Protein AF-A0A1G6YV07-F1 (afdb_monomer_lite)

Sequence (119 aa):
MFDTPRDAALDGPSPPLTIQAGATQRDLAQACLDNALALIESVLNDREGENTPAGERAAVRVCVTSAHVLLGAARQLMAEPLYLLAPKERGQRLKALVEEAKTAGRAAYRAALMLTGHE

Radius of gyration: 27.01 Å; chains: 1; bounding box: 41×43×101 Å

Secondary structure (DSSP, 8-state):
-----------PPPPP--------HHHHHHHHHHHHHHHHHHHHHHHTSS---HHHHHHHHHHHHHHHHHHHHHHHHTTS-TTSS-HHHHHHHHHHHHHHHHHHHHHHHHHHHHHHT--

pLDDT: mean 72.03, std 14.56, range [37.38, 90.81]

Structure (mmCIF, N/CA/C/O backbone):
data_AF-A0A1G6YV07-F1
#
_entry.id   AF-A0A1G6YV07-F1
#
loop_
_atom_site.group_PDB
_atom_site.id
_atom_site.type_symbol
_atom_site.label_atom_id
_atom_site.label_alt_id
_atom_site.label_comp_id
_atom_site.label_asym_id
_atom_site.label_entity_id
_atom_site.label_seq_id
_atom_site.pdbx_PDB_ins_code
_atom_site.Cartn_x
_atom_site.Cartn_y
_atom_site.Cartn_z
_atom_site.occupancy
_atom_site.B_iso_or_equiv
_atom_site.auth_seq_id
_atom_site.auth_comp_id
_atom_site.auth_asym_id
_atom_site.auth_atom_id
_atom_site.pdbx_PDB_model_num
ATOM 1 N N . MET A 1 1 ? 12.272 31.301 81.455 1.00 37.47 1 MET A N 1
ATOM 2 C CA . MET A 1 1 ? 13.677 31.513 81.065 1.00 37.47 1 MET A CA 1
ATOM 3 C C . MET A 1 1 ? 13.901 30.694 79.800 1.00 37.47 1 MET A C 1
ATOM 5 O O . MET A 1 1 ? 13.994 29.486 79.938 1.00 37.47 1 MET A O 1
ATOM 9 N N . PHE A 1 2 ? 13.894 31.380 78.640 1.00 37.88 2 PHE A N 1
ATOM 10 C CA . PHE A 1 2 ? 14.285 30.947 77.275 1.00 37.88 2 PHE A CA 1
ATOM 11 C C . PHE A 1 2 ? 13.497 29.795 76.627 1.00 37.88 2 PHE A C 1
ATOM 13 O O . PHE A 1 2 ? 13.025 28.907 77.319 1.00 37.88 2 PHE A O 1
ATOM 20 N N . ASP A 1 3 ? 13.360 29.654 75.311 1.00 37.38 3 ASP A N 1
ATOM 21 C CA . ASP A 1 3 ? 13.321 30.506 74.109 1.00 37.38 3 ASP A CA 1
ATOM 22 C C . ASP A 1 3 ? 12.863 29.531 72.990 1.00 37.38 3 ASP A C 1
ATOM 24 O O . ASP A 1 3 ? 12.988 28.313 73.137 1.00 37.38 3 ASP A O 1
ATOM 28 N N . THR A 1 4 ? 12.283 30.035 71.907 1.00 41.44 4 THR A N 1
ATOM 29 C CA . THR A 1 4 ? 11.805 29.269 70.728 1.00 41.44 4 THR A CA 1
ATOM 30 C C . THR A 1 4 ? 12.977 28.849 69.786 1.00 41.44 4 THR A C 1
ATOM 32 O O . THR A 1 4 ? 14.129 28.903 70.200 1.00 41.44 4 THR A O 1
ATOM 35 N N . PRO A 1 5 ? 12.773 28.526 68.488 1.00 63.62 5 PRO A N 1
ATOM 36 C CA . PRO A 1 5 ? 12.419 27.237 67.858 1.00 63.62 5 PRO A CA 1
ATOM 37 C C . PRO A 1 5 ? 13.473 26.767 66.799 1.00 63.62 5 PRO A C 1
ATOM 39 O O . PRO A 1 5 ? 14.357 27.542 66.455 1.00 63.62 5 PRO A O 1
ATOM 42 N N . ARG A 1 6 ? 13.372 25.537 66.247 1.00 37.81 6 ARG A N 1
ATOM 43 C CA . ARG A 1 6 ? 13.983 25.007 64.975 1.00 37.81 6 ARG A CA 1
ATOM 44 C C . ARG A 1 6 ? 13.979 23.471 65.027 1.00 37.81 6 ARG A C 1
ATOM 46 O O . ARG A 1 6 ? 14.151 22.938 66.112 1.00 37.81 6 ARG A O 1
ATOM 53 N N . ASP A 1 7 ? 13.811 22.647 63.999 1.00 42.38 7 ASP A N 1
ATOM 54 C CA . ASP A 1 7 ? 13.732 22.700 62.532 1.00 42.38 7 ASP A CA 1
ATOM 55 C C . ASP A 1 7 ? 12.863 21.460 62.172 1.00 42.38 7 ASP A C 1
ATOM 57 O O . ASP A 1 7 ? 12.969 20.425 62.826 1.00 42.38 7 ASP A O 1
ATOM 61 N N . ALA A 1 8 ? 11.807 21.556 61.365 1.00 46.47 8 ALA A N 1
ATOM 62 C CA . ALA A 1 8 ? 11.825 21.445 59.904 1.00 46.47 8 ALA A CA 1
ATOM 63 C C . ALA A 1 8 ? 12.430 20.129 59.356 1.00 46.47 8 ALA A C 1
ATOM 65 O O . ALA A 1 8 ? 13.567 19.786 59.660 1.00 46.47 8 ALA A O 1
ATOM 66 N N . ALA A 1 9 ? 11.674 19.512 58.432 1.00 44.03 9 ALA A N 1
ATOM 67 C CA . ALA A 1 9 ? 12.018 18.391 57.540 1.00 44.03 9 ALA A CA 1
ATOM 68 C C . ALA A 1 9 ? 11.767 16.986 58.148 1.00 44.03 9 ALA A C 1
ATOM 70 O O . ALA A 1 9 ? 12.282 16.656 59.203 1.00 44.03 9 ALA A O 1
ATOM 71 N N . LEU A 1 10 ? 10.978 16.076 57.566 1.00 48.56 10 LEU A N 1
ATOM 72 C CA . LEU A 1 10 ? 10.698 15.805 56.155 1.00 48.56 10 LEU A CA 1
ATOM 73 C C . LEU A 1 10 ? 9.300 15.158 56.018 1.00 48.56 10 LEU A C 1
ATOM 75 O O . LEU A 1 10 ? 9.177 13.941 56.108 1.00 48.56 10 LEU A O 1
ATOM 79 N N . ASP A 1 11 ? 8.259 15.952 55.767 1.00 48.47 11 ASP A N 1
ATOM 80 C CA . ASP A 1 11 ? 7.063 15.456 55.071 1.00 48.47 11 ASP A CA 1
ATOM 81 C C . ASP A 1 11 ? 7.230 15.876 53.610 1.00 48.47 11 ASP A C 1
ATOM 83 O O . ASP A 1 11 ? 6.854 16.968 53.184 1.00 48.47 11 ASP A O 1
ATOM 87 N N . GLY A 1 12 ? 8.012 15.078 52.885 1.00 47.75 12 GLY A N 1
ATOM 88 C CA . GLY A 1 12 ? 8.240 15.285 51.465 1.00 47.75 12 GLY A CA 1
ATOM 89 C C . GLY A 1 12 ? 7.105 14.624 50.689 1.00 47.75 12 GLY A C 1
ATOM 90 O O . GLY A 1 12 ? 6.921 13.415 50.852 1.00 47.75 12 GLY A O 1
ATOM 91 N N . PRO A 1 13 ? 6.368 15.342 49.821 1.00 51.38 13 PRO A N 1
ATOM 92 C CA . PRO A 1 13 ? 5.483 14.683 48.877 1.00 51.38 13 PRO A CA 1
ATOM 93 C C . PRO A 1 13 ? 6.340 13.746 48.029 1.00 51.38 13 PRO A C 1
ATOM 95 O O . PRO A 1 13 ? 7.314 14.174 47.404 1.00 51.38 13 PRO A O 1
ATOM 98 N N . SER A 1 14 ? 6.001 12.454 48.039 1.00 56.72 14 SER A N 1
ATOM 99 C CA . SER A 1 14 ? 6.567 11.508 47.083 1.00 56.72 14 SER A CA 1
ATOM 100 C C . SER A 1 14 ? 6.436 12.130 45.692 1.00 56.72 14 SER A C 1
ATOM 102 O O . SER A 1 14 ? 5.339 12.587 45.350 1.00 56.72 14 SER A O 1
ATOM 104 N N . PRO A 1 15 ? 7.521 12.224 44.905 1.00 53.56 15 PRO A N 1
ATOM 105 C CA . PRO A 1 15 ? 7.414 12.801 43.580 1.00 53.56 15 PRO A CA 1
ATOM 106 C C . PRO A 1 15 ? 6.376 11.988 42.802 1.00 53.56 15 PRO A C 1
ATOM 108 O O . PRO A 1 15 ? 6.376 10.754 42.911 1.00 53.56 15 PRO A O 1
ATOM 111 N N . PRO A 1 16 ? 5.485 12.628 42.022 1.00 47.66 16 PRO A N 1
ATOM 112 C CA . PRO A 1 16 ? 4.726 11.875 41.049 1.00 47.66 16 PRO A CA 1
ATOM 113 C C . PRO A 1 16 ? 5.761 11.143 40.202 1.00 47.66 16 PRO A C 1
ATOM 115 O O . PRO A 1 16 ? 6.723 11.747 39.720 1.00 47.66 16 PRO A O 1
ATOM 118 N N . LEU A 1 17 ? 5.594 9.829 40.072 1.00 41.88 17 LEU A N 1
ATOM 119 C CA . LEU A 1 17 ? 6.214 9.079 38.998 1.00 41.88 17 LEU A CA 1
ATOM 120 C C . LEU A 1 17 ? 5.706 9.731 37.716 1.00 41.88 17 LEU A C 1
ATOM 122 O O . LEU A 1 17 ? 4.660 9.368 37.182 1.00 41.88 17 LEU A O 1
ATOM 126 N N . THR A 1 18 ? 6.425 10.751 37.255 1.00 45.44 18 THR A N 1
ATOM 127 C CA . THR A 1 18 ? 6.403 11.182 35.876 1.00 45.44 18 THR A CA 1
ATOM 128 C C . THR A 1 18 ? 6.866 9.950 35.130 1.00 45.44 18 THR A C 1
ATOM 130 O O . THR A 1 18 ? 8.063 9.702 34.992 1.00 45.44 18 THR A O 1
ATOM 133 N N . ILE A 1 19 ? 5.902 9.125 34.723 1.00 46.06 19 ILE A N 1
ATOM 134 C CA . ILE A 1 19 ? 6.080 8.196 33.626 1.00 46.06 19 ILE A CA 1
ATOM 135 C C . ILE A 1 19 ? 6.442 9.120 32.476 1.00 46.06 19 ILE A C 1
ATOM 137 O O . ILE A 1 19 ? 5.576 9.724 31.845 1.00 46.06 19 ILE A O 1
ATOM 141 N N . GLN A 1 20 ? 7.746 9.341 32.301 1.00 44.66 20 GLN A N 1
ATOM 142 C CA . GLN A 1 20 ? 8.263 9.902 31.078 1.00 44.66 20 GLN A CA 1
ATOM 143 C C . GLN A 1 20 ? 7.644 9.043 29.993 1.00 44.66 20 GLN A C 1
ATOM 145 O O . GLN A 1 20 ? 7.816 7.823 29.989 1.00 44.66 20 GLN A O 1
ATOM 150 N N . ALA A 1 21 ? 6.829 9.696 29.171 1.00 50.19 21 ALA A N 1
ATOM 151 C CA . ALA A 1 21 ? 6.226 9.138 27.987 1.00 50.19 21 ALA A CA 1
ATOM 152 C C . ALA A 1 21 ? 7.368 8.689 27.072 1.00 50.19 21 ALA A C 1
ATOM 154 O O . ALA A 1 21 ? 7.815 9.416 26.189 1.00 50.19 21 ALA A O 1
ATOM 155 N N . GLY A 1 22 ? 7.895 7.495 27.343 1.00 50.62 22 GLY A N 1
ATOM 156 C CA . GLY A 1 22 ? 8.609 6.720 26.357 1.00 50.62 22 GLY A CA 1
ATOM 157 C C . GLY A 1 22 ? 7.629 6.562 25.215 1.00 50.62 22 GLY A C 1
ATOM 158 O O . GLY A 1 22 ? 6.496 6.137 25.456 1.00 50.62 22 GLY A O 1
ATOM 159 N N . ALA A 1 23 ? 8.039 7.015 24.029 1.00 54.28 23 ALA A N 1
ATOM 160 C CA . ALA A 1 23 ? 7.264 6.923 22.804 1.00 54.28 23 ALA A CA 1
ATOM 161 C C . ALA A 1 23 ? 6.475 5.615 22.822 1.00 54.28 23 ALA A C 1
ATOM 163 O O . ALA A 1 23 ? 7.057 4.532 22.966 1.00 54.28 23 ALA A O 1
ATOM 164 N N . THR A 1 24 ? 5.147 5.717 22.788 1.00 70.06 24 THR A N 1
ATOM 165 C CA . THR A 1 24 ? 4.328 4.515 22.822 1.00 70.06 24 THR A CA 1
ATOM 166 C C . THR A 1 24 ? 4.724 3.660 21.619 1.00 70.06 24 THR A C 1
ATOM 168 O O . THR A 1 24 ? 5.191 4.170 20.599 1.00 70.06 24 THR A O 1
ATOM 171 N N . GLN A 1 25 ? 4.556 2.341 21.691 1.00 66.56 25 GLN A N 1
ATOM 172 C CA . GLN A 1 25 ? 4.856 1.460 20.552 1.00 66.56 25 GLN A CA 1
ATOM 173 C C . GLN A 1 25 ? 4.153 1.922 19.254 1.00 66.56 25 GLN A C 1
ATOM 175 O O . GLN A 1 25 ? 4.648 1.691 18.153 1.00 66.56 25 GLN A O 1
ATOM 180 N N . ARG A 1 26 ? 3.029 2.633 19.401 1.00 66.25 26 ARG A N 1
ATOM 181 C CA . ARG A 1 26 ? 2.280 3.320 18.346 1.00 66.25 26 ARG A CA 1
ATOM 182 C C . ARG A 1 26 ? 3.045 4.516 17.765 1.00 66.25 26 ARG A C 1
ATOM 184 O O . ARG A 1 26 ? 3.119 4.621 16.550 1.00 66.25 26 ARG A O 1
ATOM 191 N N . ASP A 1 27 ? 3.659 5.355 18.596 1.00 70.44 27 ASP A N 1
ATOM 192 C CA . ASP A 1 27 ? 4.466 6.505 18.157 1.00 70.44 27 ASP A CA 1
ATOM 193 C C . ASP A 1 27 ? 5.734 6.061 17.416 1.00 70.44 27 ASP A C 1
ATOM 195 O O . ASP A 1 27 ? 6.086 6.623 16.381 1.00 70.44 27 ASP A O 1
ATOM 199 N N . LEU A 1 28 ? 6.386 4.998 17.899 1.00 74.50 28 LEU A N 1
ATOM 200 C CA . LEU A 1 28 ? 7.529 4.385 17.216 1.00 74.50 28 LEU A CA 1
ATOM 201 C C . LEU A 1 28 ? 7.126 3.790 15.862 1.00 74.50 28 LEU A C 1
ATOM 203 O O . LEU A 1 28 ? 7.825 3.995 14.870 1.00 74.50 28 LEU A O 1
ATOM 207 N N . ALA A 1 29 ? 5.993 3.085 15.802 1.00 71.44 29 ALA A N 1
ATOM 208 C CA . ALA A 1 29 ? 5.474 2.550 14.547 1.00 71.44 29 ALA A CA 1
ATOM 209 C C . ALA A 1 29 ? 5.121 3.674 13.560 1.00 71.44 29 ALA A C 1
ATOM 211 O O . ALA A 1 29 ? 5.463 3.579 12.383 1.00 71.44 29 ALA A O 1
ATOM 212 N N . GLN A 1 30 ? 4.517 4.761 14.043 1.00 71.38 30 GLN A N 1
ATOM 213 C CA . GLN A 1 30 ? 4.190 5.936 13.240 1.00 71.38 30 GLN A CA 1
ATOM 214 C C . GLN A 1 30 ? 5.449 6.585 12.648 1.00 71.38 30 GLN A C 1
ATOM 216 O O . GLN A 1 30 ? 5.515 6.802 11.442 1.00 71.38 30 GLN A O 1
ATOM 221 N N . ALA A 1 31 ? 6.477 6.815 13.468 1.00 76.94 31 ALA A N 1
ATOM 222 C CA . ALA A 1 31 ? 7.744 7.388 13.017 1.00 76.94 31 ALA A CA 1
ATOM 223 C C . ALA A 1 31 ? 8.461 6.487 11.997 1.00 76.94 31 ALA A C 1
ATOM 225 O O . ALA A 1 31 ? 9.070 6.971 11.045 1.00 76.94 31 ALA A O 1
ATOM 226 N N . CYS A 1 32 ? 8.370 5.164 12.168 1.00 75.25 32 CYS A N 1
ATOM 227 C CA . CYS A 1 32 ? 8.927 4.205 11.218 1.00 75.25 32 CYS A CA 1
ATOM 228 C C . CYS A 1 32 ? 8.204 4.264 9.862 1.00 75.25 32 CYS A C 1
ATOM 230 O O . CYS A 1 32 ? 8.856 4.237 8.819 1.00 75.25 32 CYS A O 1
ATOM 232 N N . LEU A 1 33 ? 6.872 4.405 9.872 1.00 76.00 33 LEU A N 1
ATOM 233 C CA . LEU A 1 33 ? 6.078 4.606 8.659 1.00 76.00 33 LEU A CA 1
ATOM 234 C C . LEU A 1 33 ? 6.429 5.925 7.965 1.00 76.00 33 LEU A C 1
ATOM 236 O O . LEU A 1 33 ? 6.652 5.922 6.759 1.00 76.00 33 LEU A O 1
ATOM 240 N N . ASP A 1 34 ? 6.518 7.029 8.707 1.00 75.75 34 ASP A N 1
ATOM 241 C CA . ASP A 1 34 ? 6.835 8.342 8.136 1.00 75.75 34 ASP A CA 1
ATOM 242 C C . ASP A 1 34 ? 8.249 8.361 7.520 1.00 75.75 34 ASP A C 1
ATOM 244 O O . ASP A 1 34 ? 8.437 8.862 6.411 1.00 75.75 34 ASP A O 1
ATOM 248 N N . ASN A 1 35 ? 9.231 7.714 8.161 1.00 80.44 35 ASN A N 1
ATOM 249 C CA . ASN A 1 35 ? 10.567 7.530 7.583 1.00 80.44 35 ASN A CA 1
ATOM 250 C C . ASN A 1 35 ? 10.546 6.656 6.324 1.00 80.44 35 ASN A C 1
ATOM 252 O O . ASN A 1 35 ? 11.225 6.968 5.347 1.00 80.44 35 ASN A O 1
ATOM 256 N N . ALA A 1 36 ? 9.772 5.567 6.325 1.00 73.56 36 ALA A N 1
ATOM 257 C CA . ALA A 1 36 ? 9.635 4.712 5.150 1.00 73.56 36 ALA A CA 1
ATOM 258 C C . ALA A 1 36 ? 9.028 5.479 3.965 1.00 73.56 36 ALA A C 1
ATOM 260 O O . ALA A 1 36 ? 9.478 5.300 2.836 1.00 73.56 36 ALA A O 1
ATOM 261 N N . LEU A 1 37 ? 8.060 6.363 4.224 1.00 71.00 37 LEU A N 1
ATOM 262 C CA . LEU A 1 37 ? 7.472 7.242 3.213 1.00 71.00 37 LEU A CA 1
ATOM 263 C C . LEU A 1 37 ? 8.483 8.246 2.655 1.00 71.00 37 LEU A C 1
ATOM 265 O O . LEU A 1 37 ? 8.611 8.356 1.438 1.00 71.00 37 LEU A O 1
ATOM 269 N N . ALA A 1 38 ? 9.251 8.908 3.519 1.00 76.81 38 ALA A N 1
ATOM 270 C CA . ALA A 1 38 ? 10.279 9.854 3.087 1.00 76.81 38 ALA A CA 1
ATOM 271 C C . ALA A 1 38 ? 11.376 9.181 2.238 1.00 76.81 38 ALA A C 1
ATOM 273 O O . ALA A 1 38 ? 11.815 9.726 1.226 1.00 76.81 38 ALA A O 1
ATOM 274 N N . LEU A 1 39 ? 11.793 7.963 2.606 1.00 80.06 39 LEU A N 1
ATOM 275 C CA . LEU A 1 39 ? 12.751 7.178 1.819 1.00 80.06 39 LEU A CA 1
ATOM 276 C C . LEU A 1 39 ? 12.183 6.788 0.451 1.00 80.06 39 LEU A C 1
ATOM 278 O O . LEU A 1 39 ? 12.883 6.858 -0.555 1.00 80.06 39 LEU A O 1
ATOM 282 N N . ILE A 1 40 ? 10.909 6.403 0.413 1.00 71.44 40 ILE A N 1
ATOM 283 C CA . ILE A 1 40 ? 10.170 6.108 -0.816 1.00 71.44 40 ILE A CA 1
ATOM 284 C C . ILE A 1 40 ? 10.179 7.322 -1.758 1.00 71.44 40 ILE A C 1
ATOM 286 O O . ILE A 1 40 ? 10.481 7.169 -2.942 1.00 71.44 40 ILE A O 1
ATOM 290 N N . GLU A 1 41 ? 9.897 8.520 -1.247 1.00 72.50 41 GLU A N 1
ATOM 291 C CA . GLU A 1 41 ? 9.920 9.762 -2.029 1.00 72.50 41 GLU A CA 1
ATOM 292 C C . GLU A 1 41 ? 11.329 10.110 -2.528 1.00 72.50 41 GLU A C 1
ATOM 294 O O . GLU A 1 41 ? 11.492 10.499 -3.685 1.00 72.50 41 GLU A O 1
ATOM 299 N N . SER A 1 42 ? 12.361 9.892 -1.705 1.00 79.31 42 SER A N 1
ATOM 300 C CA . SER A 1 42 ? 13.761 10.056 -2.122 1.00 79.31 42 SER A CA 1
ATOM 301 C C . SER A 1 42 ? 14.120 9.127 -3.281 1.00 79.31 42 SER A C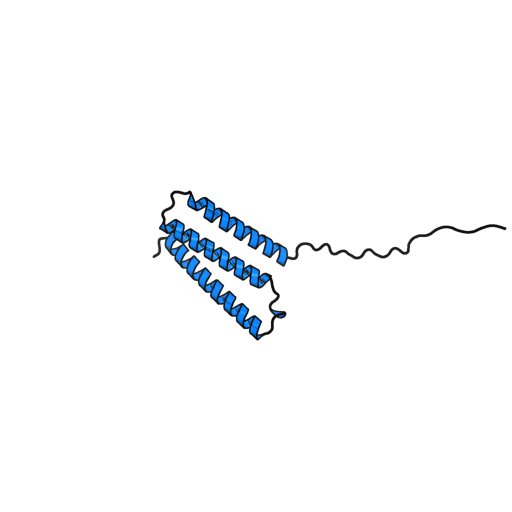 1
ATOM 303 O O . SER A 1 42 ? 14.667 9.577 -4.281 1.00 79.31 42 SER A O 1
ATOM 305 N N . VAL A 1 43 ? 13.755 7.842 -3.194 1.00 71.81 43 VAL A N 1
ATOM 306 C CA . VAL A 1 43 ? 14.030 6.853 -4.251 1.00 71.81 43 VAL A CA 1
ATOM 307 C C . VAL A 1 43 ? 13.314 7.203 -5.557 1.00 71.81 43 VAL A C 1
ATOM 309 O O . VAL A 1 43 ? 13.855 6.949 -6.636 1.00 71.81 43 VAL A O 1
ATOM 312 N N . LEU A 1 44 ? 12.110 7.780 -5.486 1.00 67.75 44 LEU A N 1
ATOM 313 C CA . LEU A 1 44 ? 11.414 8.279 -6.675 1.00 67.75 44 LEU A CA 1
ATOM 314 C C . LEU A 1 44 ? 12.184 9.419 -7.340 1.00 67.75 44 LEU A C 1
ATOM 316 O O . LEU A 1 44 ? 12.346 9.391 -8.558 1.00 67.75 44 LEU A O 1
ATOM 320 N N . ASN A 1 45 ? 12.671 10.375 -6.551 1.00 72.12 45 ASN A N 1
ATOM 321 C CA . ASN A 1 45 ? 13.405 11.530 -7.061 1.00 72.12 45 ASN A CA 1
ATOM 322 C C . ASN A 1 45 ? 14.785 11.137 -7.618 1.00 72.12 45 ASN A C 1
ATOM 324 O O . ASN A 1 45 ? 15.180 11.627 -8.673 1.00 72.12 45 ASN A O 1
ATOM 328 N N . ASP A 1 46 ? 15.492 10.206 -6.971 1.00 71.06 46 ASP A N 1
ATOM 329 C CA . ASP A 1 46 ? 16.822 9.759 -7.407 1.00 71.06 46 ASP A CA 1
ATOM 330 C C . ASP A 1 46 ? 16.763 8.979 -8.733 1.00 71.06 46 ASP A C 1
ATOM 332 O O . ASP A 1 46 ? 17.607 9.152 -9.616 1.00 71.06 46 ASP A O 1
ATOM 336 N N . ARG A 1 47 ? 15.728 8.149 -8.925 1.00 64.25 47 ARG A N 1
ATOM 337 C CA . ARG A 1 47 ? 15.571 7.316 -10.132 1.00 64.25 47 ARG A CA 1
ATOM 338 C C . ARG A 1 47 ? 15.045 8.062 -11.357 1.00 64.25 47 ARG A C 1
ATOM 340 O O . ARG A 1 47 ? 15.064 7.504 -12.456 1.00 64.25 47 ARG A O 1
ATOM 347 N N . GLU A 1 48 ? 14.605 9.312 -11.220 1.00 59.78 48 GLU A N 1
ATOM 348 C CA . GLU A 1 48 ? 14.262 10.147 -12.377 1.00 59.78 48 GLU A CA 1
ATOM 349 C C . GLU A 1 48 ? 15.506 10.536 -13.203 1.00 59.78 48 GLU A C 1
ATOM 351 O O . GLU A 1 48 ? 15.377 10.751 -14.412 1.00 59.78 48 GLU A O 1
ATOM 356 N N . GLY A 1 49 ? 16.708 10.513 -12.605 1.00 58.31 49 GLY A N 1
ATOM 357 C CA . GLY A 1 49 ? 17.982 10.835 -13.264 1.00 58.31 49 GLY A CA 1
ATOM 358 C C . GLY A 1 49 ? 18.727 9.661 -13.915 1.00 58.31 49 GLY A C 1
ATOM 359 O O . GLY A 1 49 ? 19.672 9.883 -14.672 1.00 58.31 49 GLY A O 1
ATOM 360 N N . GLU A 1 50 ? 18.324 8.417 -13.651 1.00 59.19 50 GLU A N 1
ATOM 361 C CA . GLU A 1 50 ? 19.034 7.220 -14.118 1.00 59.19 50 GLU A CA 1
ATOM 362 C C . GLU A 1 50 ? 18.480 6.736 -15.474 1.00 59.19 50 GLU A C 1
ATOM 364 O O . GLU A 1 50 ? 17.278 6.831 -15.742 1.00 59.19 50 GLU A O 1
ATOM 369 N N . ASN A 1 51 ? 19.348 6.209 -16.347 1.00 63.22 51 ASN A N 1
ATOM 370 C CA . ASN A 1 51 ? 19.071 5.799 -17.739 1.00 63.22 51 ASN A CA 1
ATOM 371 C C . ASN A 1 51 ? 18.186 4.528 -17.853 1.00 63.22 51 ASN A C 1
ATOM 373 O O . ASN A 1 51 ? 18.392 3.662 -18.699 1.00 63.22 51 ASN A O 1
ATOM 377 N N . THR A 1 52 ? 17.203 4.398 -16.970 1.00 65.19 52 THR A N 1
ATOM 378 C CA . THR A 1 52 ? 16.310 3.248 -16.834 1.00 65.19 52 THR A CA 1
ATOM 379 C C . THR A 1 52 ? 15.255 3.262 -17.950 1.00 65.19 52 THR A C 1
ATOM 381 O O . THR A 1 52 ? 14.701 4.334 -18.240 1.00 65.19 52 THR A O 1
ATOM 384 N N . PRO A 1 53 ? 14.904 2.121 -18.569 1.00 75.44 53 PRO A N 1
ATOM 385 C CA . PRO A 1 53 ? 13.824 2.053 -19.553 1.00 75.44 53 PRO A CA 1
ATOM 386 C C . PRO A 1 53 ? 12.529 2.681 -19.019 1.00 75.44 53 PRO A C 1
ATOM 388 O O . PRO A 1 53 ? 12.188 2.532 -17.844 1.00 75.44 53 PRO A O 1
ATOM 391 N N . ALA A 1 54 ? 11.783 3.393 -19.870 1.00 73.19 54 ALA A N 1
ATOM 392 C CA . ALA A 1 54 ? 10.574 4.112 -19.448 1.00 73.19 54 ALA A CA 1
ATOM 393 C C . ALA A 1 54 ? 9.522 3.190 -18.791 1.00 73.19 54 ALA A C 1
ATOM 395 O O . ALA A 1 54 ? 8.851 3.604 -17.848 1.00 73.19 54 ALA A O 1
ATOM 396 N N . GLY A 1 55 ? 9.422 1.933 -19.246 1.00 71.62 55 GLY A N 1
ATOM 397 C CA . GLY A 1 55 ? 8.528 0.919 -18.673 1.00 71.62 55 GLY A CA 1
ATOM 398 C C . GLY A 1 55 ? 8.922 0.488 -17.258 1.00 71.62 55 GLY A C 1
ATOM 399 O O . GLY A 1 55 ? 8.077 0.463 -16.367 1.00 71.62 55 GLY A O 1
ATOM 400 N N . GLU A 1 56 ? 10.210 0.241 -17.018 1.00 74.56 56 GLU A N 1
ATOM 401 C CA . GLU A 1 56 ? 10.725 -0.090 -15.684 1.00 74.56 56 GLU A CA 1
ATOM 402 C C . GLU A 1 56 ? 10.566 1.085 -14.715 1.00 74.56 56 GLU A C 1
ATOM 404 O O . GLU A 1 56 ? 10.122 0.900 -13.584 1.00 74.56 56 GLU A O 1
ATOM 409 N N . ARG A 1 57 ? 10.833 2.318 -15.170 1.00 73.62 57 ARG A N 1
ATOM 410 C CA . ARG A 1 57 ? 10.592 3.533 -14.372 1.00 73.62 57 ARG A CA 1
ATOM 411 C C . ARG A 1 57 ? 9.125 3.674 -13.975 1.00 73.62 57 ARG A C 1
ATOM 413 O O . ARG A 1 57 ? 8.830 3.954 -12.814 1.00 73.62 57 ARG A O 1
ATOM 420 N N . ALA A 1 58 ? 8.207 3.452 -14.915 1.00 78.06 58 ALA A N 1
ATOM 421 C CA . ALA A 1 58 ? 6.775 3.496 -14.645 1.00 78.06 58 ALA A CA 1
ATOM 422 C C . ALA A 1 58 ? 6.356 2.415 -13.637 1.00 78.06 58 ALA A C 1
ATOM 424 O O . ALA A 1 58 ? 5.624 2.708 -12.692 1.00 78.06 58 ALA A O 1
ATOM 425 N N . ALA A 1 59 ? 6.862 1.191 -13.787 1.00 79.00 59 ALA A N 1
ATOM 426 C CA . ALA A 1 59 ? 6.565 0.098 -12.874 1.00 79.00 59 ALA A CA 1
ATOM 427 C C . ALA A 1 59 ? 7.131 0.346 -11.464 1.00 79.00 59 ALA A C 1
ATOM 429 O O . ALA A 1 59 ? 6.408 0.223 -10.478 1.00 79.00 59 ALA A O 1
ATOM 430 N N . VAL A 1 60 ? 8.380 0.808 -11.345 1.00 80.50 60 VAL A N 1
ATOM 431 C CA . VAL A 1 60 ? 8.949 1.240 -10.059 1.00 80.50 60 VAL A CA 1
ATOM 432 C C . VAL A 1 60 ? 8.074 2.319 -9.428 1.00 80.50 60 VAL A C 1
ATOM 434 O O . VAL A 1 60 ? 7.686 2.173 -8.270 1.00 80.50 60 VAL A O 1
ATOM 437 N N . ARG A 1 61 ? 7.694 3.359 -10.181 1.00 80.88 61 ARG A N 1
ATOM 438 C CA . ARG A 1 61 ? 6.835 4.434 -9.672 1.00 80.88 61 ARG A CA 1
ATOM 439 C C . ARG A 1 61 ? 5.511 3.886 -9.136 1.00 80.88 61 ARG A C 1
ATOM 441 O O . ARG A 1 61 ? 5.125 4.237 -8.028 1.00 80.88 61 ARG A O 1
ATOM 448 N N . VAL A 1 62 ? 4.860 2.972 -9.857 1.00 84.56 62 VAL A N 1
ATOM 449 C CA . VAL A 1 62 ? 3.611 2.332 -9.408 1.00 84.56 62 VAL A CA 1
ATOM 450 C C . VAL A 1 62 ? 3.815 1.486 -8.148 1.00 84.56 62 VAL A C 1
ATOM 452 O O . VAL A 1 62 ? 3.001 1.581 -7.227 1.00 84.56 62 VAL A O 1
ATOM 455 N N . CYS A 1 63 ? 4.884 0.688 -8.064 1.00 80.88 63 CYS A N 1
ATOM 456 C CA . CYS A 1 63 ? 5.220 -0.077 -6.859 1.00 80.88 63 CYS A CA 1
ATOM 457 C C . CYS A 1 63 ? 5.400 0.845 -5.650 1.00 80.88 63 CYS A C 1
ATOM 459 O O . CYS A 1 63 ? 4.846 0.589 -4.581 1.00 80.88 63 CYS A O 1
ATOM 461 N N . VAL A 1 64 ? 6.129 1.943 -5.834 1.00 80.69 64 VAL A N 1
ATOM 462 C CA . VAL A 1 64 ? 6.415 2.894 -4.765 1.00 80.69 64 VAL A CA 1
ATOM 463 C C . VAL A 1 64 ? 5.161 3.672 -4.343 1.00 80.69 64 VAL A C 1
ATOM 465 O O . VAL A 1 64 ? 4.872 3.76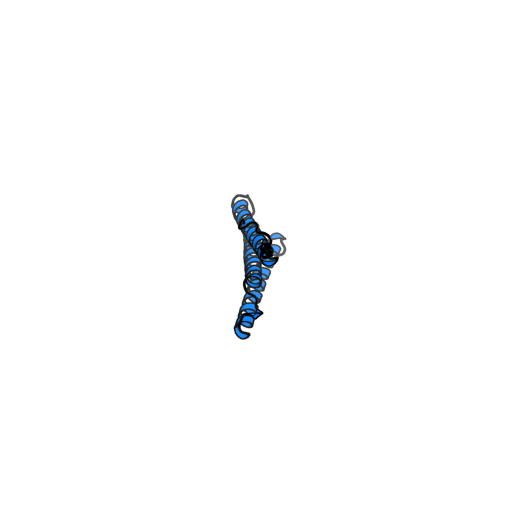1 -3.151 1.00 80.69 64 VAL A O 1
ATOM 468 N N . THR A 1 65 ? 4.346 4.154 -5.286 1.00 83.06 65 THR A N 1
ATOM 469 C CA . THR A 1 65 ? 3.047 4.778 -4.976 1.00 83.06 65 THR A CA 1
ATOM 470 C C . THR A 1 65 ? 2.120 3.808 -4.241 1.00 83.06 65 THR A C 1
ATOM 472 O O . THR A 1 65 ? 1.446 4.186 -3.287 1.00 83.06 65 THR A O 1
ATOM 475 N N . SER A 1 66 ? 2.110 2.536 -4.637 1.00 84.31 66 SER A N 1
ATOM 476 C CA . SER A 1 66 ? 1.304 1.512 -3.967 1.00 84.31 66 SER A CA 1
ATOM 477 C C . SER A 1 66 ? 1.778 1.258 -2.535 1.00 84.31 66 SER A C 1
ATOM 479 O O . SER A 1 66 ? 0.955 1.147 -1.626 1.00 84.31 66 SER A O 1
ATOM 481 N N . ALA A 1 67 ? 3.094 1.218 -2.309 1.00 82.62 67 ALA A N 1
ATOM 482 C CA . ALA A 1 67 ? 3.665 1.136 -0.969 1.00 82.62 67 ALA A CA 1
ATOM 483 C C . ALA A 1 67 ? 3.269 2.353 -0.118 1.00 82.62 67 ALA A C 1
ATOM 485 O O . ALA A 1 67 ? 2.859 2.179 1.028 1.00 82.62 67 ALA A O 1
ATOM 486 N N . HIS A 1 68 ? 3.292 3.563 -0.689 1.00 80.75 68 HIS A N 1
ATOM 487 C CA . HIS A 1 68 ? 2.849 4.774 0.002 1.00 80.75 68 HIS A CA 1
ATOM 488 C C . HIS A 1 68 ? 1.389 4.674 0.469 1.00 80.75 68 HIS A C 1
ATOM 490 O O . HIS A 1 68 ? 1.101 4.925 1.641 1.00 80.75 68 HIS A O 1
ATOM 496 N N . VAL A 1 69 ? 0.483 4.237 -0.409 1.00 83.50 69 VAL A N 1
ATOM 497 C CA . VAL A 1 69 ? -0.939 4.051 -0.075 1.00 83.50 69 VAL A CA 1
ATOM 498 C C . VAL A 1 69 ? -1.122 3.011 1.038 1.00 83.50 69 VAL A C 1
ATOM 500 O O . VAL A 1 69 ? -1.864 3.249 1.991 1.00 83.50 69 VAL A O 1
ATOM 503 N N . LEU A 1 70 ? -0.410 1.879 0.976 1.00 83.9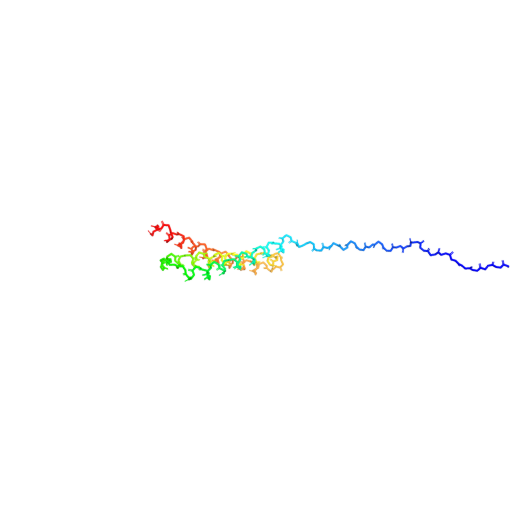4 70 LEU A N 1
ATOM 504 C CA . LEU A 1 70 ? -0.482 0.832 2.005 1.00 83.94 70 LEU A CA 1
ATOM 505 C C . LEU A 1 70 ? 0.029 1.310 3.369 1.00 83.94 70 LEU A C 1
ATOM 507 O O . LEU A 1 70 ? -0.592 1.027 4.395 1.00 83.94 70 LEU A O 1
ATOM 511 N N . LEU A 1 71 ? 1.134 2.057 3.388 1.00 81.12 71 LEU A N 1
ATOM 512 C CA . LEU A 1 71 ? 1.689 2.645 4.607 1.00 81.12 71 LEU A CA 1
ATOM 513 C C . LEU A 1 71 ? 0.748 3.718 5.182 1.00 81.12 71 LEU A C 1
ATOM 515 O O . LEU A 1 71 ? 0.554 3.774 6.395 1.00 81.12 71 LEU A O 1
ATOM 519 N N . GLY A 1 72 ? 0.087 4.505 4.328 1.00 80.62 72 GLY A N 1
ATOM 520 C CA . GLY A 1 72 ? -0.961 5.448 4.731 1.00 80.62 72 GLY A CA 1
ATOM 521 C C . GLY A 1 72 ? -2.169 4.757 5.373 1.00 80.62 72 GLY A C 1
ATOM 522 O O . GLY A 1 72 ? -2.623 5.166 6.444 1.00 80.62 72 GLY A O 1
ATOM 523 N N . ALA A 1 73 ? -2.645 3.657 4.787 1.00 82.12 73 ALA A N 1
ATOM 524 C CA . ALA A 1 73 ? -3.712 2.840 5.366 1.00 82.12 73 ALA A CA 1
ATOM 525 C C . ALA A 1 73 ? -3.296 2.224 6.719 1.00 82.12 73 ALA A C 1
ATOM 527 O O . ALA A 1 73 ? -4.069 2.239 7.682 1.00 82.12 73 ALA A O 1
ATOM 528 N N . ALA A 1 74 ? -2.050 1.746 6.833 1.00 82.19 74 ALA A N 1
ATOM 529 C CA . ALA A 1 74 ? -1.489 1.252 8.091 1.00 82.19 74 ALA A CA 1
ATOM 530 C C . ALA A 1 74 ? -1.438 2.353 9.162 1.00 82.19 74 ALA A C 1
ATOM 532 O O . ALA A 1 74 ? -1.851 2.129 10.302 1.00 82.19 74 ALA A O 1
ATOM 533 N N . ARG A 1 75 ? -1.026 3.570 8.785 1.00 79.12 75 ARG A N 1
ATOM 534 C CA . ARG A 1 75 ? -1.045 4.750 9.656 1.00 79.12 75 ARG A CA 1
ATOM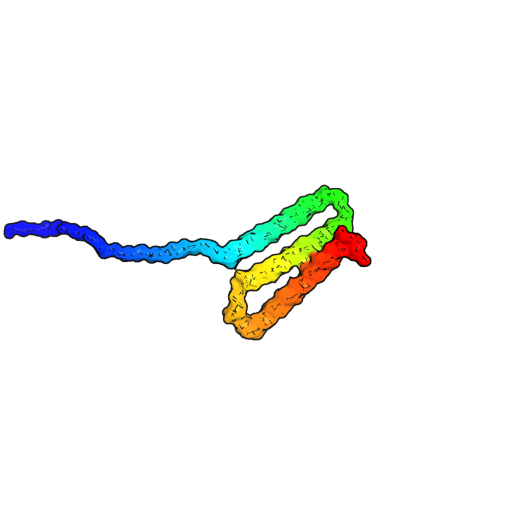 535 C C . ARG A 1 75 ? -2.458 5.065 10.141 1.00 79.12 75 ARG A C 1
ATOM 537 O O . ARG A 1 75 ? -2.658 5.324 11.320 1.00 79.12 75 ARG A O 1
ATOM 544 N N . GLN A 1 76 ? -3.466 5.000 9.271 1.00 79.75 76 GLN A N 1
ATOM 545 C CA . GLN A 1 76 ? -4.857 5.259 9.656 1.00 79.75 76 GLN A CA 1
ATOM 546 C C . GLN A 1 76 ? -5.425 4.207 10.617 1.00 79.75 76 GLN A C 1
ATOM 548 O O . GLN A 1 76 ? -6.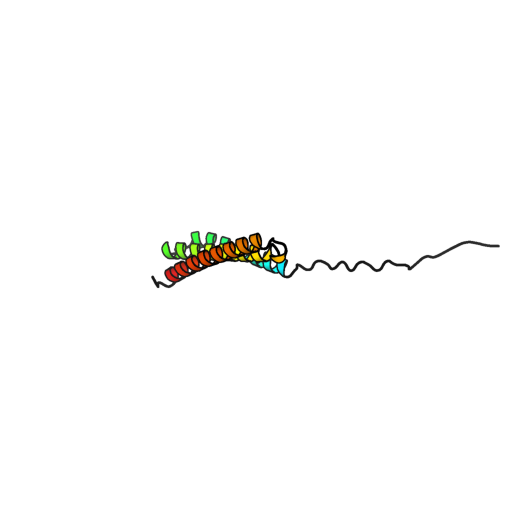222 4.564 11.490 1.00 79.75 76 GLN A O 1
ATOM 553 N N . LEU A 1 77 ? -5.024 2.940 10.485 1.00 76.75 77 LEU A N 1
ATOM 554 C CA . LEU A 1 77 ? -5.337 1.880 11.454 1.00 76.75 77 LEU A CA 1
ATOM 555 C C . LEU A 1 77 ? -4.663 2.138 12.809 1.00 76.75 77 LEU A C 1
ATOM 557 O O . LEU A 1 77 ? -5.238 1.854 13.860 1.00 76.75 77 LEU A O 1
ATOM 561 N N . MET A 1 78 ? -3.459 2.710 12.777 1.00 75.88 78 MET A N 1
ATOM 562 C CA . MET A 1 78 ? -2.670 3.080 13.948 1.00 75.88 78 MET A CA 1
ATOM 563 C C . MET A 1 78 ? -2.930 4.498 14.464 1.00 75.88 78 MET A C 1
ATOM 565 O O . MET A 1 78 ? -2.316 4.863 15.450 1.00 75.88 78 MET A O 1
ATOM 569 N N . ALA A 1 79 ? -3.812 5.307 13.873 1.00 73.06 79 ALA A N 1
ATOM 570 C CA . ALA A 1 79 ? -4.069 6.678 14.335 1.00 73.06 79 ALA A CA 1
ATOM 571 C C . ALA A 1 79 ? -5.281 6.748 15.271 1.00 73.06 79 ALA A C 1
ATOM 573 O O . ALA A 1 79 ? -5.158 7.244 16.387 1.00 73.06 79 ALA A O 1
ATOM 574 N N . GLU A 1 80 ? -6.399 6.109 14.910 1.00 71.69 80 GLU A N 1
ATOM 575 C CA . GLU A 1 80 ? -7.629 6.122 15.714 1.00 71.69 80 GLU A CA 1
ATOM 576 C C . GLU A 1 80 ? -7.955 4.720 16.252 1.00 71.69 80 GLU A C 1
ATOM 578 O O . GLU A 1 80 ? -8.015 3.765 15.470 1.00 71.69 80 GLU A O 1
ATOM 583 N N . PRO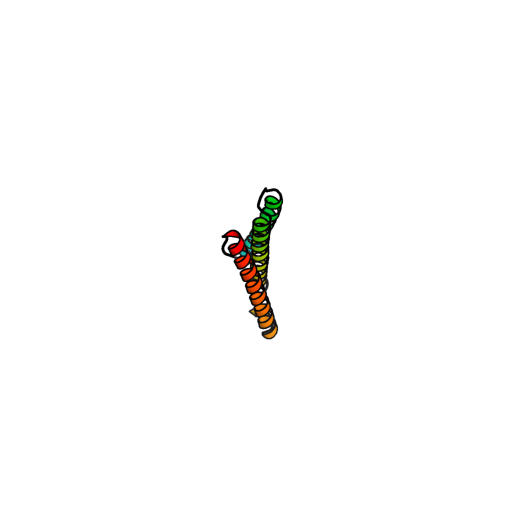 A 1 81 ? -8.182 4.540 17.560 1.00 73.31 81 PRO A N 1
ATOM 584 C CA . PRO A 1 81 ? -8.654 3.271 18.084 1.00 73.31 81 PRO A CA 1
ATOM 585 C C . PRO A 1 81 ? -10.074 2.980 17.577 1.00 73.31 81 PRO A C 1
ATOM 587 O O . PRO A 1 81 ? -11.037 3.649 17.935 1.00 73.31 81 PRO A O 1
ATOM 590 N N . LEU A 1 82 ? -10.226 1.934 16.761 1.00 73.56 82 LEU A N 1
ATOM 591 C CA . LEU A 1 82 ? -11.500 1.579 16.113 1.00 73.56 82 LEU A CA 1
ATOM 592 C C . LEU A 1 82 ? -12.667 1.319 17.081 1.00 73.56 82 LEU A C 1
ATOM 594 O O . LEU A 1 82 ? -13.818 1.312 16.652 1.00 73.56 82 LEU A O 1
ATOM 598 N N . TYR A 1 83 ? -12.384 1.063 18.359 1.00 73.94 83 TYR A N 1
ATOM 599 C CA . TYR A 1 83 ? -13.400 0.867 19.393 1.00 73.94 83 TYR A CA 1
ATOM 600 C C . TYR A 1 83 ? -14.044 2.178 19.873 1.00 73.94 83 TYR A C 1
ATOM 602 O O . TYR A 1 83 ? -15.090 2.117 20.509 1.00 73.94 83 TYR A O 1
ATOM 610 N N . LEU A 1 84 ? -13.443 3.337 19.575 1.00 79.06 84 LEU A N 1
ATOM 611 C CA . LEU A 1 84 ? -14.003 4.656 19.887 1.00 79.06 84 LEU A CA 1
ATOM 612 C C . LEU A 1 84 ? -15.024 5.131 18.840 1.00 79.06 84 LEU A C 1
ATOM 614 O O . LEU A 1 84 ? -15.790 6.051 19.105 1.00 79.06 84 LEU A O 1
ATOM 618 N N . LEU A 1 85 ? -15.049 4.504 17.660 1.00 79.81 85 LEU A N 1
ATOM 619 C CA . LEU A 1 85 ? -15.970 4.835 16.571 1.00 79.81 85 LEU A CA 1
ATOM 620 C C . LEU A 1 85 ? -17.316 4.125 16.738 1.00 79.81 85 LEU A C 1
ATOM 622 O O . LEU A 1 85 ? -17.379 2.981 17.200 1.00 79.81 85 LEU A O 1
ATOM 626 N N . ALA A 1 86 ? -18.393 4.754 16.259 1.00 85.50 86 ALA A N 1
ATOM 627 C CA . ALA A 1 86 ? -19.691 4.096 16.200 1.00 85.50 86 ALA A CA 1
ATOM 628 C C . ALA A 1 86 ? -19.613 2.833 15.311 1.00 85.50 86 ALA A C 1
ATOM 630 O O . ALA A 1 86 ? -18.911 2.840 14.294 1.00 85.50 86 ALA A O 1
ATOM 631 N N . PRO A 1 87 ? -20.356 1.746 15.608 1.00 84.00 87 PRO A N 1
ATOM 632 C CA . PRO A 1 87 ? -20.237 0.479 14.874 1.00 84.00 87 PRO A CA 1
ATOM 633 C C . PRO A 1 87 ? -20.386 0.610 13.349 1.00 84.00 87 PRO A C 1
ATOM 635 O O . PRO A 1 87 ? -19.684 -0.058 12.587 1.00 84.00 87 PRO A O 1
ATOM 638 N N . LYS A 1 88 ? -21.267 1.511 12.896 1.00 87.06 88 LYS A N 1
ATOM 639 C CA . LYS A 1 88 ? -21.489 1.801 11.474 1.00 87.06 88 LYS A CA 1
ATOM 640 C C . LYS A 1 88 ? -20.279 2.486 10.828 1.00 87.06 88 LYS A C 1
ATOM 642 O O . LYS A 1 88 ? -19.853 2.081 9.749 1.00 87.06 88 LYS A O 1
ATOM 647 N N . GLU A 1 89 ? -19.709 3.479 11.503 1.00 84.00 89 GLU A N 1
ATOM 648 C CA . GLU A 1 89 ? -18.536 4.236 11.045 1.00 84.00 89 GLU A CA 1
ATOM 649 C C . GLU A 1 89 ? -17.284 3.360 11.037 1.00 84.00 89 GLU A C 1
ATOM 651 O O . GLU A 1 89 ? -16.513 3.373 10.079 1.00 84.00 89 GLU A O 1
ATOM 656 N N . ARG A 1 90 ? -17.131 2.509 12.059 1.00 84.25 90 ARG A N 1
ATOM 657 C CA . ARG A 1 90 ? -16.080 1.492 12.118 1.00 84.25 90 ARG A CA 1
ATOM 658 C C . ARG A 1 90 ? -16.137 0.569 10.905 1.00 84.25 90 ARG A C 1
ATOM 660 O O . ARG A 1 90 ? -15.111 0.347 10.266 1.00 84.25 90 ARG A O 1
ATOM 667 N N . GLY A 1 91 ? -17.320 0.043 10.581 1.00 84.62 91 GLY A N 1
ATOM 668 C CA . GLY A 1 91 ? -17.510 -0.836 9.425 1.00 84.62 91 GLY A CA 1
ATOM 669 C C . GLY A 1 91 ? -17.184 -0.146 8.099 1.00 84.62 91 GLY A C 1
ATOM 670 O O . GLY A 1 91 ? -16.503 -0.725 7.254 1.00 84.62 91 GLY A O 1
ATOM 671 N N . GLN A 1 92 ? -17.613 1.108 7.931 1.00 87.38 92 GLN A N 1
ATOM 672 C CA . GLN A 1 92 ? -17.321 1.902 6.735 1.00 87.38 92 GLN A CA 1
ATOM 673 C C . GLN A 1 92 ? -15.825 2.190 6.583 1.00 87.38 92 GLN A C 1
ATOM 675 O O . GLN A 1 92 ? -15.274 1.970 5.505 1.00 87.38 92 GLN A O 1
ATOM 680 N N . ARG A 1 93 ? -15.154 2.605 7.663 1.00 84.62 93 ARG A N 1
ATOM 681 C CA . ARG A 1 93 ? -13.712 2.877 7.665 1.00 84.62 93 ARG A CA 1
ATOM 682 C C . ARG A 1 93 ? -12.898 1.623 7.364 1.00 84.62 93 ARG A C 1
ATOM 684 O O . ARG A 1 93 ? -12.003 1.672 6.528 1.00 84.62 93 ARG A O 1
ATOM 691 N N . LEU A 1 94 ? -13.235 0.488 7.983 1.00 84.75 94 LEU A N 1
ATOM 692 C CA . LEU A 1 94 ? -12.560 -0.780 7.690 1.00 84.75 94 LEU A CA 1
ATOM 693 C C . LEU A 1 94 ? -12.733 -1.179 6.224 1.00 84.75 94 LEU A C 1
ATOM 695 O O . LEU A 1 94 ? -11.775 -1.594 5.581 1.00 84.75 94 LEU A O 1
ATOM 699 N N . LYS A 1 95 ? -13.953 -1.044 5.693 1.00 89.06 95 LYS A N 1
ATOM 700 C CA . LYS A 1 95 ? -14.238 -1.370 4.296 1.00 89.06 95 LYS A CA 1
ATOM 701 C C . LYS A 1 95 ? -13.428 -0.488 3.345 1.00 89.06 95 LYS A C 1
ATOM 703 O O . LYS A 1 95 ? -12.857 -1.018 2.399 1.00 89.06 95 LYS A O 1
ATOM 708 N N . ALA A 1 96 ? -13.348 0.815 3.612 1.00 87.88 96 ALA A N 1
ATOM 709 C CA . ALA A 1 96 ? -12.546 1.742 2.817 1.00 87.88 96 ALA A CA 1
ATOM 710 C C . ALA A 1 96 ? -11.063 1.338 2.810 1.00 87.88 96 ALA A C 1
ATOM 712 O O . ALA A 1 96 ? -10.495 1.149 1.739 1.00 87.88 96 ALA A O 1
ATOM 713 N N . LEU A 1 97 ? -10.483 1.084 3.987 1.00 86.75 97 LEU A N 1
ATOM 714 C CA . LEU A 1 97 ? -9.086 0.658 4.128 1.00 86.75 97 LEU A CA 1
ATOM 715 C C . LEU A 1 97 ? -8.789 -0.658 3.399 1.00 86.75 97 LEU A C 1
ATOM 717 O O . LEU A 1 97 ? -7.740 -0.806 2.778 1.00 86.75 97 LEU A O 1
ATOM 721 N N . VAL A 1 98 ? -9.713 -1.622 3.450 1.00 89.31 98 VAL A N 1
ATOM 722 C CA . VAL A 1 98 ? -9.571 -2.900 2.737 1.00 89.31 98 VAL A CA 1
ATOM 723 C C . VAL A 1 98 ? -9.577 -2.698 1.222 1.00 89.31 98 VAL A C 1
ATOM 725 O O . VAL A 1 98 ? -8.771 -3.312 0.524 1.00 89.31 98 VAL A O 1
ATOM 728 N N . GLU A 1 99 ? -10.471 -1.863 0.697 1.00 89.44 99 GLU A N 1
ATOM 729 C CA . GLU A 1 99 ? -10.530 -1.592 -0.744 1.00 89.44 99 GLU A CA 1
ATOM 730 C C . GLU A 1 99 ? -9.313 -0.797 -1.232 1.00 89.44 99 GLU A C 1
ATOM 732 O O . GLU A 1 99 ? -8.762 -1.092 -2.297 1.00 89.44 99 GLU A O 1
ATOM 737 N N . GLU A 1 100 ? -8.829 0.140 -0.422 1.00 87.00 100 GLU A N 1
ATOM 738 C CA . GLU A 1 100 ? -7.615 0.906 -0.691 1.00 87.00 100 GLU A CA 1
ATOM 739 C C . GLU A 1 100 ? -6.379 -0.010 -0.717 1.00 87.00 100 GLU A C 1
ATOM 741 O O . GLU A 1 100 ? -5.620 -0.017 -1.691 1.00 87.00 100 GLU A O 1
ATOM 746 N N . ALA A 1 101 ? -6.250 -0.900 0.273 1.00 87.19 101 ALA A N 1
ATOM 747 C CA . ALA A 1 101 ? -5.170 -1.880 0.334 1.00 87.19 101 ALA A CA 1
ATOM 748 C C . ALA A 1 101 ? -5.210 -2.894 -0.821 1.00 87.19 101 ALA A C 1
ATOM 750 O O . ALA A 1 101 ? -4.171 -3.222 -1.395 1.00 87.19 101 ALA A O 1
ATOM 751 N N . LYS A 1 102 ? -6.398 -3.374 -1.217 1.00 89.94 102 LYS A N 1
ATOM 752 C CA . LYS A 1 102 ? -6.548 -4.253 -2.391 1.00 89.94 102 LYS A CA 1
ATOM 753 C C . LYS A 1 102 ? -6.110 -3.558 -3.672 1.00 89.94 102 LYS A C 1
ATOM 755 O O . LYS A 1 102 ? -5.450 -4.176 -4.505 1.00 89.94 102 LYS A O 1
ATOM 760 N N . THR A 1 103 ? -6.513 -2.304 -3.849 1.00 88.75 103 THR A N 1
ATOM 761 C CA . THR A 1 103 ? -6.208 -1.535 -5.057 1.00 88.75 103 THR A CA 1
ATOM 762 C C . THR A 1 103 ? -4.709 -1.286 -5.162 1.00 88.75 103 THR A C 1
ATOM 764 O O . THR A 1 103 ? -4.112 -1.608 -6.190 1.00 88.75 103 THR A O 1
ATOM 767 N N . ALA A 1 104 ? -4.086 -0.834 -4.071 1.00 86.44 104 ALA A N 1
ATOM 768 C CA . ALA A 1 104 ? -2.642 -0.657 -3.989 1.00 86.44 104 ALA A CA 1
ATOM 769 C C . ALA A 1 104 ? -1.889 -1.981 -4.201 1.00 86.44 104 ALA A C 1
ATOM 771 O O . ALA A 1 104 ? -0.976 -2.051 -5.017 1.00 86.44 104 ALA A O 1
ATOM 772 N N . GLY A 1 105 ? -2.317 -3.071 -3.557 1.00 86.56 105 GLY A N 1
ATOM 773 C CA . GLY A 1 105 ? -1.700 -4.388 -3.734 1.00 86.56 105 GLY A CA 1
ATOM 774 C C . GLY A 1 105 ? -1.772 -4.899 -5.178 1.00 86.56 105 GLY A C 1
ATOM 775 O O . GLY A 1 105 ? -0.786 -5.411 -5.703 1.00 86.56 105 GLY A O 1
ATOM 776 N N . ARG A 1 106 ? -2.911 -4.721 -5.863 1.00 90.81 106 ARG A N 1
ATOM 777 C CA . ARG A 1 106 ? -3.059 -5.095 -7.283 1.00 90.81 106 ARG A CA 1
ATOM 778 C C . ARG A 1 106 ? -2.187 -4.240 -8.198 1.00 90.81 106 ARG A C 1
ATOM 780 O O . ARG A 1 106 ? -1.631 -4.773 -9.155 1.00 90.81 106 ARG A O 1
ATOM 787 N N . ALA A 1 107 ? -2.087 -2.943 -7.924 1.00 86.38 107 ALA A N 1
ATOM 788 C CA . ALA A 1 107 ? -1.231 -2.036 -8.678 1.00 86.38 107 ALA A CA 1
ATOM 789 C C . ALA A 1 107 ? 0.251 -2.411 -8.512 1.00 86.38 107 ALA A C 1
ATOM 791 O O . ALA A 1 107 ? 0.939 -2.594 -9.514 1.00 86.38 107 ALA A O 1
ATOM 792 N N . ALA A 1 108 ? 0.700 -2.649 -7.275 1.00 86.88 108 ALA A N 1
ATOM 793 C CA . ALA A 1 108 ? 2.044 -3.140 -6.979 1.00 86.88 108 ALA A CA 1
ATOM 794 C C . ALA A 1 108 ? 2.335 -4.478 -7.666 1.00 86.88 108 ALA A C 1
ATOM 796 O O . ALA A 1 108 ? 3.389 -4.639 -8.266 1.00 86.88 108 ALA A O 1
ATOM 797 N N . TYR A 1 109 ? 1.399 -5.430 -7.620 1.00 84.81 109 TYR A N 1
ATOM 798 C CA . TYR A 1 109 ? 1.578 -6.736 -8.253 1.00 84.81 109 TYR A CA 1
ATOM 799 C C . TYR A 1 109 ? 1.732 -6.626 -9.773 1.00 84.81 109 TYR A C 1
ATOM 801 O O . TYR A 1 109 ? 2.655 -7.204 -10.337 1.00 84.81 109 TYR A O 1
ATOM 809 N N . ARG A 1 110 ? 0.874 -5.842 -10.440 1.00 86.25 110 ARG A N 1
ATOM 810 C CA . ARG A 1 110 ? 0.985 -5.604 -11.890 1.00 86.25 110 ARG A CA 1
ATOM 811 C C . ARG A 1 110 ? 2.304 -4.939 -12.254 1.00 86.25 110 ARG A C 1
ATOM 813 O O . ARG A 1 110 ? 2.940 -5.336 -13.218 1.00 86.25 110 ARG A O 1
ATOM 820 N N . ALA A 1 111 ? 2.728 -3.958 -11.472 1.00 84.56 111 ALA A N 1
ATOM 821 C CA . ALA A 1 111 ? 4.004 -3.304 -11.689 1.00 84.56 111 ALA A CA 1
ATOM 822 C C . ALA A 1 111 ? 5.192 -4.248 -11.452 1.00 84.56 111 ALA A C 1
ATOM 824 O O . ALA A 1 111 ? 6.126 -4.269 -12.245 1.00 84.56 111 ALA A O 1
ATOM 825 N N . ALA A 1 112 ? 5.142 -5.088 -10.418 1.00 83.00 112 ALA A N 1
ATOM 826 C CA . ALA A 1 112 ? 6.162 -6.102 -10.180 1.00 83.00 112 ALA A CA 1
ATOM 827 C C . ALA A 1 112 ? 6.258 -7.101 -11.344 1.00 83.00 112 ALA A C 1
ATOM 829 O O . ALA A 1 112 ? 7.362 -7.437 -11.753 1.00 83.00 112 ALA A O 1
ATOM 830 N N . LEU A 1 113 ? 5.123 -7.515 -11.916 1.00 84.94 113 LEU A N 1
ATOM 831 C CA . LEU A 1 113 ? 5.079 -8.354 -13.117 1.00 84.94 113 LEU A CA 1
ATOM 832 C C . LEU A 1 113 ? 5.740 -7.683 -14.334 1.00 84.94 113 LEU A C 1
ATOM 834 O O . LEU A 1 113 ? 6.536 -8.313 -15.027 1.00 84.94 113 LEU A O 1
ATOM 838 N N . MET A 1 114 ? 5.498 -6.383 -14.537 1.00 82.62 114 MET A N 1
ATOM 839 C CA . MET A 1 114 ? 6.174 -5.603 -15.586 1.00 82.62 114 MET A CA 1
ATOM 840 C C . MET A 1 114 ? 7.696 -5.537 -15.376 1.00 82.62 114 MET A C 1
ATOM 842 O O . MET A 1 114 ? 8.440 -5.501 -16.350 1.00 82.62 114 MET A O 1
ATOM 846 N N . LEU A 1 115 ? 8.168 -5.544 -14.124 1.00 77.44 115 LEU A N 1
ATOM 847 C CA . LEU A 1 115 ? 9.602 -5.560 -13.798 1.00 77.44 115 LEU A CA 1
ATOM 848 C C . LEU A 1 115 ? 10.248 -6.939 -13.975 1.00 77.44 115 LEU A C 1
ATOM 850 O O . LEU A 1 115 ? 11.453 -7.015 -14.191 1.00 77.44 115 LEU A O 1
ATOM 854 N N . THR A 1 116 ? 9.481 -8.026 -13.866 1.00 81.38 116 THR A N 1
ATOM 855 C CA . THR A 1 116 ? 9.996 -9.396 -14.012 1.00 81.38 116 THR A CA 1
ATOM 856 C C . THR A 1 116 ? 9.845 -9.957 -15.426 1.00 81.38 116 THR A C 1
ATOM 858 O O . THR A 1 116 ? 10.241 -11.096 -15.663 1.00 81.38 116 THR A O 1
ATOM 861 N N . GLY A 1 117 ? 9.300 -9.178 -16.369 1.00 69.62 117 GLY A N 1
ATOM 862 C CA . GLY A 1 117 ? 9.088 -9.606 -17.757 1.00 69.62 117 GLY A CA 1
ATOM 863 C C . GLY A 1 117 ? 7.987 -10.659 -17.922 1.00 69.62 117 GLY A C 1
ATOM 864 O O . GLY A 1 117 ? 7.927 -11.327 -18.952 1.00 69.62 117 GLY A O 1
ATOM 865 N N . HIS A 1 118 ? 7.135 -10.832 -16.907 1.00 61.91 118 HIS A N 1
ATOM 866 C CA . HIS A 1 118 ? 5.939 -11.664 -16.979 1.00 61.91 118 HIS A CA 1
ATOM 867 C C . HIS A 1 118 ? 4.737 -10.766 -17.288 1.00 61.91 118 HIS A C 1
ATOM 869 O O . HIS A 1 118 ? 4.082 -10.274 -16.373 1.00 61.91 118 HIS A O 1
ATOM 875 N N . GLU A 1 119 ? 4.472 -10.527 -18.571 1.00 55.31 119 GLU A N 1
ATOM 876 C CA . GLU A 1 119 ? 3.252 -9.861 -19.059 1.00 55.31 119 GLU A CA 1
ATOM 877 C C . GLU A 1 119 ? 2.113 -10.846 -19.360 1.00 55.31 119 GLU A C 1
ATOM 879 O O . GLU A 1 119 ? 2.392 -11.953 -19.879 1.00 55.31 119 GLU A O 1
#

Foldseek 3Di:
DDDDDDDDDDPDPDPPPPPPPPPPPLNVLLVVLVVLLVVLVVVLVVCVPDPDPPLLNVLSNLLSVLSNQLSVLVNVPSPDPLVVDDPVVSVVSVVVSVVSNVVSVVSNVVSVCSVVVND